Protein AF-A0AA36ITM4-F1 (afdb_monomer_lite)

Structure (mmCIF, N/CA/C/O backbone):
data_AF-A0AA36ITM4-F1
#
_entry.id   AF-A0AA36ITM4-F1
#
loop_
_atom_site.group_PDB
_atom_site.id
_atom_site.type_symbol
_atom_site.label_atom_id
_atom_site.label_alt_id
_atom_site.label_comp_id
_atom_site.label_asym_id
_atom_site.label_entity_id
_atom_site.label_seq_id
_atom_site.pdbx_PDB_ins_code
_atom_site.Cartn_x
_atom_site.Cartn_y
_atom_site.Cartn_z
_atom_site.occupancy
_atom_site.B_iso_or_equiv
_atom_site.auth_seq_id
_atom_site.auth_comp_id
_atom_site.auth_asym_id
_atom_site.auth_atom_id
_atom_site.pdbx_PDB_model_num
ATOM 1 N N . VAL A 1 1 ? -7.471 -35.041 -0.483 1.00 34.22 1 VAL A N 1
ATOM 2 C CA . VAL A 1 1 ? -7.224 -34.200 -1.674 1.00 34.22 1 VAL A CA 1
ATOM 3 C C . VAL A 1 1 ? -7.559 -32.776 -1.277 1.00 34.22 1 VAL A C 1
ATOM 5 O O . VAL A 1 1 ? -8.729 -32.450 -1.132 1.00 34.22 1 VAL A O 1
ATOM 8 N N . ALA A 1 2 ? -6.534 -32.013 -0.899 1.00 31.70 2 ALA A N 1
ATOM 9 C CA . ALA A 1 2 ? -6.666 -30.651 -0.402 1.00 31.70 2 ALA A CA 1
ATOM 10 C C . ALA A 1 2 ? -6.874 -29.720 -1.599 1.00 31.70 2 ALA A C 1
ATOM 12 O O . ALA A 1 2 ? -5.992 -29.612 -2.445 1.00 31.70 2 ALA A O 1
ATOM 13 N N . HIS A 1 3 ? -8.053 -29.109 -1.695 1.00 31.56 3 HIS A N 1
ATOM 14 C CA . HIS A 1 3 ? -8.286 -28.039 -2.653 1.00 31.56 3 HIS A CA 1
ATOM 15 C C . HIS A 1 3 ? -7.822 -26.714 -2.051 1.00 31.56 3 HIS A C 1
ATOM 17 O O . HIS A 1 3 ? -8.275 -26.305 -0.979 1.00 31.56 3 HIS A O 1
ATOM 23 N N . GLU A 1 4 ? -6.903 -26.092 -2.780 1.00 34.50 4 GLU A N 1
ATOM 24 C CA . GLU A 1 4 ? -6.504 -24.691 -2.742 1.00 34.50 4 GLU A CA 1
ATOM 25 C C . GLU A 1 4 ? -7.683 -23.778 -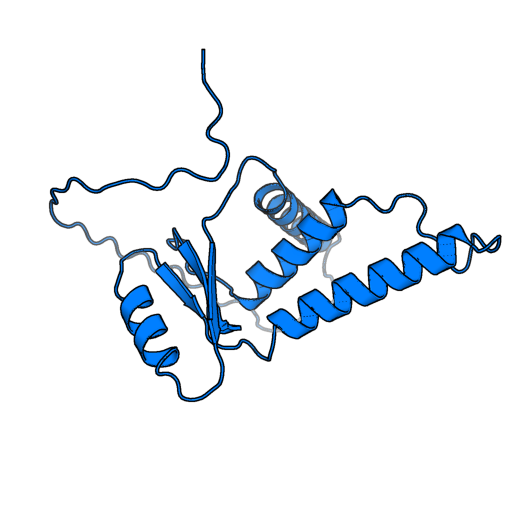2.369 1.00 34.50 4 GLU A C 1
ATOM 27 O O . GLU A 1 4 ? -8.776 -23.887 -2.933 1.00 34.50 4 GLU A O 1
ATOM 32 N N . ARG A 1 5 ? -7.470 -22.845 -1.435 1.00 35.75 5 ARG A N 1
ATOM 33 C CA . ARG A 1 5 ? -8.348 -21.679 -1.300 1.00 35.75 5 ARG A CA 1
ATOM 34 C C . ARG A 1 5 ? -7.697 -20.521 -2.056 1.00 35.75 5 ARG A C 1
ATOM 36 O O . ARG A 1 5 ? -6.870 -19.832 -1.464 1.00 35.75 5 ARG A O 1
ATOM 43 N N . PRO A 1 6 ? -8.031 -20.296 -3.340 1.00 39.75 6 PRO A N 1
ATOM 44 C CA . PRO A 1 6 ? -7.682 -19.049 -3.994 1.00 39.75 6 PRO A CA 1
ATOM 45 C C . PRO A 1 6 ? -8.387 -17.911 -3.253 1.00 39.75 6 PRO A C 1
ATOM 47 O O . PRO A 1 6 ? -9.528 -18.037 -2.799 1.00 39.75 6 PRO A O 1
ATOM 50 N N . CYS A 1 7 ? -7.660 -16.821 -3.076 1.00 39.16 7 CYS A N 1
ATOM 51 C CA . CYS A 1 7 ? -8.078 -15.635 -2.351 1.00 39.16 7 CYS A CA 1
ATOM 52 C C . CYS A 1 7 ? -9.377 -15.103 -2.981 1.00 39.16 7 CYS A C 1
ATOM 54 O O . CYS A 1 7 ? -9.363 -14.608 -4.102 1.00 39.16 7 CYS A O 1
ATOM 56 N N . GLY A 1 8 ? -10.506 -15.278 -2.282 1.00 36.59 8 GLY A N 1
ATOM 57 C CA . GLY A 1 8 ? -11.827 -14.824 -2.728 1.00 36.59 8 GLY A CA 1
ATOM 58 C C . GLY A 1 8 ? -12.945 -15.861 -2.586 1.00 36.59 8 GLY A C 1
ATOM 59 O O . GLY A 1 8 ? -13.317 -16.529 -3.546 1.00 36.59 8 GLY A O 1
ATOM 60 N N . LYS A 1 9 ? -13.566 -15.923 -1.403 1.00 30.17 9 LYS A N 1
ATOM 61 C CA . LYS A 1 9 ? -14.991 -16.260 -1.270 1.00 30.17 9 LYS A CA 1
ATOM 62 C C . LYS A 1 9 ? -15.637 -15.256 -0.320 1.00 30.17 9 LYS A C 1
ATOM 64 O O . LYS A 1 9 ? -15.196 -15.115 0.817 1.00 30.17 9 LYS A O 1
ATOM 69 N N . ILE A 1 10 ? -16.663 -14.566 -0.813 1.00 33.97 10 ILE A N 1
ATOM 70 C CA . ILE A 1 10 ? -17.630 -13.819 -0.004 1.00 33.97 10 ILE A CA 1
ATOM 71 C C . ILE A 1 10 ? -18.326 -14.861 0.879 1.00 33.97 10 ILE A C 1
ATOM 73 O O . ILE A 1 10 ? -18.877 -15.828 0.355 1.00 33.97 10 ILE A O 1
ATOM 77 N N . LEU A 1 11 ? -18.219 -14.721 2.200 1.00 32.25 11 LEU A N 1
ATOM 78 C CA . LEU A 1 11 ? -18.874 -15.609 3.158 1.00 32.25 11 LEU A CA 1
ATOM 79 C C . LEU A 1 11 ? -20.069 -14.882 3.768 1.00 32.25 11 LEU A C 1
ATOM 81 O O . LEU A 1 11 ? -19.904 -13.873 4.454 1.00 32.25 11 LEU A O 1
ATOM 85 N N . GLU A 1 12 ? -21.255 -15.418 3.492 1.00 29.50 12 GLU A N 1
ATOM 86 C CA . GLU A 1 12 ? -22.461 -15.187 4.278 1.00 29.50 12 GLU A CA 1
ATOM 87 C C . GLU A 1 12 ? -22.259 -15.718 5.703 1.00 29.50 12 GLU A C 1
ATOM 89 O O . GLU A 1 12 ? -21.542 -16.694 5.944 1.00 29.50 12 GLU A O 1
ATOM 94 N N . SER A 1 13 ? -22.845 -14.987 6.645 1.00 36.78 13 SER A N 1
ATOM 95 C CA . SER A 1 13 ? -22.726 -15.166 8.085 1.00 36.78 13 SER A CA 1
ATOM 96 C C . SER A 1 13 ? -23.435 -16.412 8.591 1.00 36.78 13 SER A C 1
ATOM 98 O O . SER A 1 13 ? -24.543 -16.679 8.146 1.00 36.78 13 SER A O 1
ATOM 100 N N . GLU A 1 14 ? -22.899 -17.011 9.650 1.00 32.69 14 GLU A N 1
ATOM 101 C CA . GLU A 1 14 ? -23.679 -17.541 10.774 1.00 32.69 14 GLU A CA 1
ATOM 102 C C . GLU A 1 14 ? -22.770 -17.591 12.017 1.00 32.69 14 GLU A C 1
ATOM 104 O O . GLU A 1 14 ? -21.554 -17.747 11.899 1.00 32.69 14 GLU A O 1
ATOM 109 N N . GLY A 1 15 ? -23.343 -17.267 13.179 1.00 35.56 15 GLY A N 1
ATOM 110 C CA . GLY A 1 15 ? -22.628 -16.717 14.333 1.00 35.56 15 GLY A CA 1
ATOM 111 C C . GLY A 1 15 ? -22.260 -17.677 15.472 1.00 35.56 15 GLY A C 1
ATOM 112 O O . GLY A 1 15 ? -22.035 -18.863 15.273 1.00 35.56 15 GLY A O 1
ATOM 113 N N . GLU A 1 16 ? -22.249 -17.067 16.666 1.00 30.34 16 GLU A N 1
ATOM 114 C CA . GLU A 1 16 ? -22.024 -17.572 18.037 1.00 30.34 16 GLU A CA 1
ATOM 115 C C . GLU A 1 16 ? -20.610 -17.418 18.651 1.00 30.34 16 GLU A C 1
ATOM 117 O O . GLU A 1 16 ? -19.589 -17.846 18.122 1.00 30.34 16 GLU A O 1
ATOM 122 N N . TRP A 1 17 ? -20.594 -16.753 19.818 1.00 37.22 17 TRP A N 1
ATOM 123 C CA . TRP A 1 17 ? -19.454 -16.410 20.685 1.00 37.22 17 TRP A CA 1
ATOM 124 C C . TRP A 1 17 ? -19.272 -17.453 21.802 1.00 37.22 17 TRP A C 1
ATOM 126 O O . TRP A 1 17 ? -20.268 -18.024 22.251 1.00 37.22 17 TRP A O 1
ATOM 136 N N . PRO A 1 18 ? -18.059 -17.609 22.378 1.00 39.88 18 PRO A N 1
ATOM 137 C CA . PRO A 1 18 ? -17.939 -17.255 23.802 1.00 39.88 18 PRO A CA 1
ATOM 138 C C . PRO A 1 18 ? -16.587 -16.654 24.269 1.00 39.88 18 PRO A C 1
ATOM 140 O O . PRO A 1 18 ? -15.589 -16.582 23.562 1.00 39.88 18 PRO A O 1
ATOM 143 N N . MET A 1 19 ? -16.651 -16.206 25.526 1.00 25.53 19 MET A N 1
ATOM 144 C CA . MET A 1 19 ? -15.772 -15.413 26.396 1.00 25.53 19 MET A CA 1
ATOM 145 C C . MET A 1 19 ? -14.278 -15.787 26.594 1.00 25.53 19 MET A C 1
ATOM 147 O O . MET A 1 19 ? -13.930 -16.933 26.846 1.00 25.53 19 MET A O 1
ATOM 151 N N . VAL A 1 20 ? -13.469 -14.713 26.691 1.00 30.62 20 VAL A N 1
ATOM 152 C CA . VAL A 1 20 ? -12.435 -14.355 27.704 1.00 30.62 20 VAL A CA 1
ATOM 153 C C . VAL A 1 20 ? -11.254 -15.307 27.986 1.00 30.62 20 VAL A C 1
ATOM 155 O O . VAL A 1 20 ? -11.402 -16.328 28.651 1.00 30.62 20 VAL A O 1
ATOM 158 N N . ARG A 1 21 ? -10.026 -14.811 27.737 1.00 24.86 21 ARG A N 1
ATOM 159 C CA . ARG A 1 21 ? -8.897 -14.898 28.692 1.00 24.86 21 ARG A CA 1
ATOM 160 C C . ARG A 1 21 ? -7.786 -13.892 28.366 1.00 24.86 21 ARG A C 1
ATOM 162 O O . ARG A 1 21 ? -7.216 -13.910 27.284 1.00 24.86 21 ARG A O 1
ATOM 169 N N . TRP A 1 22 ? -7.490 -13.028 29.332 1.00 27.81 22 TRP A N 1
ATOM 170 C CA . TRP A 1 22 ? -6.364 -12.098 29.313 1.00 27.81 22 TRP A CA 1
ATOM 171 C C . TRP A 1 22 ? -5.055 -12.847 29.565 1.00 27.81 22 TRP A C 1
ATOM 173 O O . TRP A 1 22 ? -4.957 -13.565 30.558 1.00 27.81 22 TRP A O 1
ATOM 183 N N . TYR A 1 23 ? -4.039 -12.607 28.735 1.00 29.23 23 TYR A N 1
ATOM 184 C CA . TYR A 1 23 ? -2.647 -12.813 29.125 1.00 29.23 23 TYR A CA 1
ATOM 185 C C . TYR A 1 23 ? -1.829 -11.565 28.808 1.00 29.23 23 TYR A C 1
ATOM 187 O O . TYR A 1 23 ? -1.593 -11.200 27.662 1.00 29.23 23 TYR A O 1
ATOM 195 N N . PHE A 1 24 ? -1.432 -10.915 29.894 1.00 26.70 24 PHE A N 1
ATOM 196 C CA . PHE A 1 24 ? -0.388 -9.912 29.975 1.00 26.70 24 PHE A CA 1
ATOM 197 C C . PHE A 1 24 ? 0.951 -10.588 29.645 1.00 26.70 24 PHE A C 1
ATOM 199 O O . PHE A 1 24 ? 1.306 -11.573 30.295 1.00 26.70 24 PHE A O 1
ATOM 206 N N . CYS A 1 25 ? 1.720 -10.062 28.693 1.00 25.69 25 CYS A N 1
ATOM 207 C CA . CYS A 1 25 ? 3.155 -10.330 28.640 1.00 25.69 25 CYS A CA 1
ATOM 208 C C . CYS A 1 25 ? 3.907 -9.076 28.189 1.00 25.69 25 CYS A C 1
ATOM 210 O O . CYS A 1 25 ? 4.044 -8.775 27.008 1.00 25.69 25 CYS A O 1
ATOM 212 N N . LEU A 1 26 ? 4.353 -8.332 29.201 1.00 31.86 26 LEU A N 1
ATOM 213 C CA . LEU A 1 26 ? 5.459 -7.390 29.138 1.00 31.86 26 LEU A CA 1
ATOM 214 C C . LEU A 1 26 ? 6.697 -8.095 28.577 1.00 31.86 26 LEU A C 1
ATOM 216 O O . LEU A 1 26 ? 7.231 -8.978 29.244 1.00 31.86 26 LEU A O 1
ATOM 220 N N . LEU A 1 27 ? 7.219 -7.630 27.446 1.00 35.03 27 LEU A N 1
ATOM 221 C CA . LEU A 1 27 ? 8.654 -7.699 27.186 1.00 35.03 27 LEU A CA 1
ATOM 222 C C . LEU A 1 27 ? 9.146 -6.340 26.690 1.00 35.03 27 LEU A C 1
ATOM 224 O O . LEU A 1 27 ? 8.971 -5.940 25.544 1.00 35.03 27 LEU A O 1
ATOM 228 N N . LEU A 1 28 ? 9.746 -5.635 27.647 1.00 36.41 28 LEU A N 1
ATOM 229 C CA . LEU A 1 28 ? 10.718 -4.572 27.455 1.00 36.41 28 LEU A CA 1
ATOM 230 C C . LEU A 1 28 ? 11.833 -5.046 26.512 1.00 36.41 28 LEU A C 1
ATOM 232 O O . LEU A 1 28 ? 12.477 -6.052 26.799 1.00 36.41 28 LEU A O 1
ATOM 236 N N . TRP A 1 29 ? 12.160 -4.253 25.493 1.00 31.94 29 TRP A N 1
ATOM 237 C CA . TRP A 1 29 ? 13.540 -4.169 25.018 1.00 31.94 29 TRP A CA 1
ATOM 238 C C . TRP A 1 29 ? 13.959 -2.703 24.989 1.00 31.94 29 TRP A C 1
ATOM 240 O O . TRP A 1 29 ? 13.619 -1.933 24.097 1.00 31.94 29 TRP A O 1
ATOM 250 N N . ARG A 1 30 ? 14.696 -2.325 26.032 1.00 37.72 30 ARG A N 1
ATOM 251 C CA . ARG A 1 30 ? 15.497 -1.110 26.118 1.00 37.72 30 ARG A CA 1
ATOM 252 C C . ARG A 1 30 ? 16.946 -1.552 25.953 1.00 37.72 30 ARG A C 1
ATOM 254 O O . ARG A 1 30 ? 17.483 -2.155 26.872 1.00 37.72 30 ARG A O 1
ATOM 261 N N . ALA A 1 31 ? 17.549 -1.295 24.797 1.00 34.12 31 ALA A N 1
ATOM 262 C CA . ALA A 1 31 ? 19.001 -1.322 24.629 1.00 34.12 31 ALA A CA 1
ATOM 263 C C . ALA A 1 31 ? 19.373 -0.531 23.373 1.00 34.12 31 ALA A C 1
ATOM 265 O O . ALA A 1 31 ? 19.341 -1.051 22.265 1.00 34.12 31 ALA A O 1
ATOM 266 N N . ALA A 1 32 ? 19.692 0.740 23.572 1.00 36.25 32 ALA A N 1
ATOM 267 C CA . ALA A 1 32 ? 20.579 1.489 22.695 1.00 36.25 32 ALA A CA 1
ATOM 268 C C . ALA A 1 32 ? 21.205 2.588 23.561 1.00 36.25 32 ALA A C 1
ATOM 270 O O . ALA A 1 32 ? 20.759 3.731 23.570 1.00 36.25 32 ALA A O 1
ATOM 271 N N . SER A 1 33 ? 22.158 2.178 24.397 1.00 41.62 33 SER A N 1
ATOM 272 C CA . SER A 1 33 ? 23.192 3.062 24.926 1.00 41.62 33 SER A CA 1
ATOM 273 C C . SER A 1 33 ? 24.475 2.728 24.174 1.00 41.62 33 SER A C 1
ATOM 275 O O . SER A 1 33 ? 24.888 1.572 24.203 1.00 41.62 33 SER A O 1
ATOM 277 N N . GLU A 1 34 ? 24.959 3.740 23.460 1.00 45.03 34 GLU A N 1
ATOM 278 C CA . GLU A 1 34 ? 26.338 4.124 23.123 1.00 45.03 34 GLU A CA 1
ATOM 279 C C . GLU A 1 34 ? 27.457 3.060 23.054 1.00 45.03 34 GLU A C 1
ATOM 281 O O . GLU A 1 34 ? 27.658 2.265 23.966 1.00 45.03 34 GLU A O 1
ATOM 286 N N . ASP A 1 35 ? 28.229 3.206 21.967 1.00 49.53 35 ASP A N 1
ATOM 287 C CA . ASP A 1 35 ? 29.596 2.739 21.697 1.00 49.53 35 ASP A CA 1
ATOM 288 C C . ASP A 1 35 ? 29.824 1.256 21.343 1.00 49.53 35 ASP A C 1
ATOM 290 O O . ASP A 1 35 ? 30.062 0.435 22.221 1.00 49.53 35 ASP A O 1
ATOM 294 N N . ASP A 1 36 ? 29.868 0.937 20.035 1.00 42.56 36 ASP A N 1
ATOM 295 C CA . ASP A 1 36 ? 30.974 0.140 19.458 1.00 42.56 36 ASP A CA 1
ATOM 296 C C . ASP A 1 36 ? 30.973 0.162 17.908 1.00 42.56 36 ASP A C 1
ATOM 298 O O . ASP A 1 36 ? 30.033 -0.302 17.257 1.00 42.56 36 ASP A O 1
ATOM 302 N N . GLU A 1 37 ? 32.054 0.654 17.293 1.00 53.75 37 GLU A N 1
ATOM 303 C CA . GLU A 1 37 ? 32.330 0.625 15.840 1.00 53.75 37 GLU A CA 1
ATOM 304 C C . GLU A 1 37 ? 32.747 -0.780 15.349 1.00 53.75 37 GLU A C 1
ATOM 306 O O . GLU A 1 37 ? 33.634 -0.954 14.514 1.00 53.75 37 GLU A O 1
ATOM 311 N N . SER A 1 38 ? 32.092 -1.824 15.850 1.00 53.72 38 SER A N 1
ATOM 312 C CA . SER A 1 38 ? 32.225 -3.182 15.327 1.00 53.72 38 SER A CA 1
ATOM 313 C C . SER A 1 38 ? 30.847 -3.817 15.180 1.00 53.72 38 SER A C 1
ATOM 315 O O . SER A 1 38 ? 30.484 -4.796 15.831 1.00 53.72 38 SER A O 1
ATOM 317 N N . LEU A 1 39 ? 30.040 -3.256 14.276 1.00 57.22 39 LEU A N 1
ATOM 318 C CA . LEU A 1 39 ? 28.876 -3.960 13.743 1.00 57.22 39 LEU A CA 1
ATOM 319 C C . LEU A 1 39 ? 29.381 -5.195 12.990 1.00 57.22 39 LEU A C 1
ATOM 321 O O . LEU A 1 39 ? 29.676 -5.155 11.801 1.00 57.22 39 LEU A O 1
ATOM 325 N N . SER A 1 40 ? 29.561 -6.271 13.755 1.00 73.94 40 SER A N 1
ATOM 326 C CA . SER A 1 40 ? 30.078 -7.560 13.320 1.00 73.94 40 SER A CA 1
ATOM 327 C C . SER A 1 40 ? 29.353 -8.046 12.066 1.00 73.94 40 SER A C 1
ATOM 329 O O . SER A 1 40 ? 28.135 -7.903 11.954 1.00 73.94 40 SER A O 1
ATOM 331 N N . ASP A 1 41 ? 30.076 -8.697 11.154 1.00 79.56 41 ASP A N 1
ATOM 332 C CA . ASP A 1 41 ? 29.501 -9.348 9.966 1.00 79.56 41 ASP A CA 1
ATOM 333 C C . ASP A 1 41 ? 28.308 -10.253 10.322 1.00 79.56 41 ASP A C 1
ATOM 335 O O . ASP A 1 41 ? 27.374 -10.425 9.542 1.00 79.56 41 ASP A O 1
ATOM 339 N N . VAL A 1 42 ? 28.296 -10.787 11.546 1.00 79.81 42 VAL A N 1
ATOM 340 C CA . VAL A 1 42 ? 27.191 -11.565 12.112 1.00 79.81 42 VAL A CA 1
ATOM 341 C C . VAL A 1 42 ? 25.915 -10.733 12.269 1.00 79.81 42 VAL A C 1
ATOM 343 O O . VAL A 1 42 ? 24.843 -11.226 11.930 1.00 79.81 42 VAL A O 1
ATOM 346 N N . ALA A 1 43 ? 25.999 -9.485 12.733 1.00 81.44 43 ALA A N 1
ATOM 347 C CA . ALA A 1 43 ? 24.847 -8.590 12.845 1.00 81.44 43 ALA A CA 1
ATOM 348 C C . ALA A 1 43 ? 24.261 -8.252 11.462 1.00 81.44 43 ALA A C 1
ATOM 350 O O . ALA A 1 43 ? 23.045 -8.311 11.275 1.00 81.44 43 ALA A O 1
ATOM 351 N N . LEU A 1 44 ? 25.121 -7.995 10.469 1.00 82.44 44 L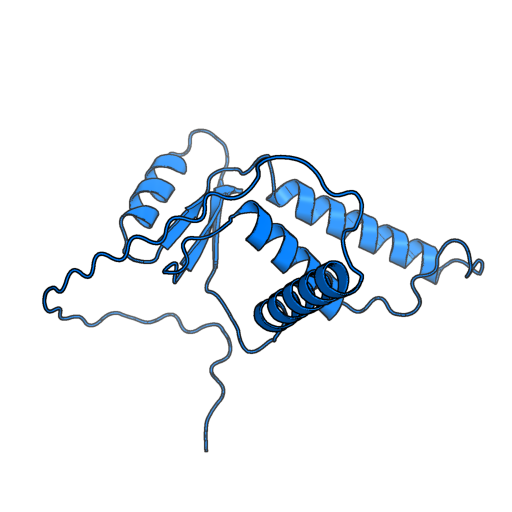EU A N 1
ATOM 352 C CA . LEU A 1 44 ? 24.704 -7.777 9.078 1.00 82.44 44 LEU A CA 1
ATOM 353 C C . LEU A 1 44 ? 24.044 -9.026 8.474 1.00 82.44 44 LEU A C 1
ATOM 355 O O . LEU A 1 44 ? 23.015 -8.926 7.803 1.00 82.44 44 LEU A O 1
ATOM 359 N N . LEU A 1 45 ? 24.588 -10.214 8.745 1.00 82.06 45 LEU A N 1
ATOM 360 C CA . LEU A 1 45 ? 24.002 -11.486 8.312 1.00 82.06 45 LEU A CA 1
ATOM 361 C C . LEU A 1 45 ? 22.662 -11.776 8.999 1.00 82.06 45 LEU A C 1
ATOM 363 O O . LEU A 1 45 ? 21.732 -12.269 8.367 1.00 82.06 45 LEU A O 1
ATOM 367 N N . GLN A 1 46 ? 22.526 -11.462 10.285 1.00 82.06 46 GLN A N 1
ATOM 368 C CA . GLN A 1 46 ? 21.256 -11.603 10.997 1.00 82.06 46 GLN A CA 1
ATOM 369 C C . GLN A 1 46 ? 20.194 -10.652 10.438 1.00 82.06 46 GLN A C 1
ATOM 371 O O . GLN A 1 46 ? 19.044 -11.057 10.257 1.00 82.06 46 GLN A O 1
ATOM 376 N N . GLN A 1 47 ? 20.583 -9.420 10.104 1.00 82.75 47 GLN A N 1
ATOM 377 C CA . GLN A 1 47 ? 19.703 -8.447 9.468 1.00 82.75 47 GLN A CA 1
ATOM 378 C C . GLN A 1 47 ? 19.263 -8.911 8.074 1.00 82.75 47 GLN A C 1
ATOM 380 O O . GLN A 1 47 ? 18.071 -8.866 7.766 1.00 82.75 47 GLN A O 1
ATOM 385 N N . SER A 1 48 ? 20.188 -9.405 7.248 1.00 79.69 48 SER A N 1
ATOM 386 C CA . SER A 1 48 ? 19.862 -9.887 5.902 1.00 79.69 48 SER A CA 1
ATOM 387 C C . SER A 1 48 ? 18.953 -11.119 5.934 1.00 79.69 48 SER A C 1
ATOM 389 O O . SER A 1 48 ? 17.960 -11.158 5.209 1.00 79.69 48 SER A O 1
ATOM 391 N N . LEU A 1 49 ? 19.205 -12.075 6.836 1.00 82.19 49 LEU A N 1
ATOM 392 C CA . LEU A 1 49 ? 18.329 -13.231 7.056 1.00 82.19 49 LEU A CA 1
ATOM 393 C C . LEU A 1 49 ? 16.942 -12.819 7.566 1.00 82.19 49 LEU A C 1
ATOM 395 O O . LEU A 1 49 ? 15.940 -13.417 7.171 1.00 82.19 49 LEU A O 1
ATOM 399 N N . GLY A 1 50 ? 16.871 -11.804 8.432 1.00 79.25 50 GLY A N 1
ATOM 400 C CA . GLY A 1 50 ? 15.612 -11.231 8.905 1.00 79.25 50 GLY A CA 1
ATOM 401 C C . GLY A 1 50 ? 14.789 -10.640 7.760 1.00 79.25 50 GLY A C 1
ATOM 402 O O . GLY A 1 50 ? 13.622 -10.990 7.596 1.00 79.25 50 GLY A O 1
ATOM 403 N N . LEU A 1 51 ? 15.417 -9.815 6.918 1.00 78.19 51 LEU A N 1
ATOM 404 C CA . LEU A 1 51 ? 14.785 -9.235 5.731 1.00 78.19 51 LEU A CA 1
ATOM 405 C C . LEU A 1 51 ? 14.331 -10.310 4.741 1.00 78.19 51 LEU A C 1
ATOM 407 O O . LEU A 1 51 ? 13.222 -10.232 4.218 1.00 78.19 51 LEU A O 1
ATOM 411 N N . GLN A 1 52 ? 15.156 -11.333 4.514 1.00 80.62 52 GLN A N 1
ATOM 412 C CA . GLN A 1 52 ? 14.838 -12.415 3.589 1.00 80.62 52 GLN A CA 1
ATOM 413 C C . GLN A 1 52 ? 13.625 -13.225 4.059 1.00 80.62 52 GLN A C 1
ATOM 415 O O . GLN A 1 52 ? 12.724 -13.483 3.270 1.00 80.62 52 GLN A O 1
ATOM 420 N N . ARG A 1 53 ? 13.529 -13.541 5.356 1.00 79.81 53 ARG A N 1
ATOM 421 C CA . ARG A 1 53 ? 12.356 -14.230 5.922 1.00 79.81 53 ARG A CA 1
ATOM 422 C C . ARG A 1 53 ? 11.078 -13.406 5.816 1.00 79.81 53 ARG A C 1
ATOM 424 O O . ARG A 1 53 ? 10.027 -13.959 5.501 1.00 79.81 53 ARG A O 1
ATOM 431 N N . THR A 1 54 ? 11.161 -12.103 6.079 1.00 76.38 54 THR A N 1
ATOM 432 C CA . THR A 1 54 ? 10.022 -11.187 5.930 1.00 76.38 54 THR A CA 1
ATOM 433 C C . THR A 1 54 ? 9.591 -11.079 4.471 1.00 76.38 54 THR A C 1
ATOM 435 O O . THR A 1 54 ? 8.400 -11.120 4.173 1.00 76.38 54 THR A O 1
ATOM 438 N N . ARG A 1 55 ? 10.551 -11.006 3.543 1.00 80.25 55 ARG A N 1
ATOM 439 C CA . ARG A 1 55 ? 10.275 -11.045 2.106 1.00 80.25 55 ARG A CA 1
ATOM 440 C C . ARG A 1 55 ? 9.579 -12.348 1.727 1.00 80.25 55 ARG A C 1
ATOM 442 O O . ARG A 1 55 ? 8.535 -12.305 1.090 1.00 80.25 55 ARG A O 1
ATOM 449 N N . ASP A 1 56 ? 10.106 -13.493 2.143 1.00 81.88 56 ASP A N 1
ATOM 450 C CA . ASP A 1 56 ? 9.536 -14.793 1.792 1.00 81.88 56 ASP A CA 1
ATOM 451 C C . ASP A 1 56 ? 8.110 -14.948 2.337 1.00 81.88 56 ASP A C 1
ATOM 453 O O . ASP A 1 56 ? 7.225 -15.402 1.616 1.00 81.88 56 ASP A O 1
ATOM 457 N N . SER A 1 57 ? 7.843 -14.515 3.573 1.00 79.19 57 SER A N 1
ATOM 458 C CA . SER A 1 57 ? 6.503 -14.606 4.162 1.00 79.19 57 SER A CA 1
ATOM 459 C C . SER A 1 57 ? 5.488 -13.683 3.483 1.00 79.19 57 SER A C 1
ATOM 461 O O . SER A 1 57 ? 4.333 -14.073 3.312 1.00 79.19 57 SER A O 1
ATOM 463 N N . LEU A 1 58 ? 5.903 -12.486 3.059 1.00 78.06 58 LEU A N 1
ATOM 464 C CA . LEU A 1 58 ? 5.044 -11.524 2.365 1.00 78.06 58 LEU A CA 1
ATOM 465 C C . LEU A 1 58 ? 4.881 -11.841 0.877 1.00 78.06 58 LEU A C 1
ATOM 467 O O . LEU A 1 58 ? 3.855 -11.511 0.292 1.00 78.06 58 LEU A O 1
ATOM 471 N N . CYS A 1 59 ? 5.862 -12.473 0.246 1.00 81.50 59 CYS A N 1
ATOM 472 C CA . CYS A 1 59 ? 5.878 -12.670 -1.202 1.00 81.50 59 CYS A CA 1
ATOM 473 C C . CYS A 1 59 ? 5.508 -14.093 -1.631 1.00 81.50 59 CYS A C 1
ATOM 475 O O . CYS A 1 59 ? 5.355 -14.361 -2.823 1.00 81.50 59 CYS A O 1
ATOM 477 N N . GLN A 1 60 ? 5.297 -15.002 -0.677 1.00 79.38 60 GLN A N 1
ATOM 478 C CA . GLN A 1 60 ? 4.668 -16.288 -0.945 1.00 79.38 60 GLN A CA 1
ATOM 479 C C . GLN A 1 60 ? 3.218 -16.099 -1.405 1.00 79.38 60 GLN A C 1
ATOM 481 O O . GLN A 1 60 ? 2.389 -15.488 -0.736 1.00 79.38 60 GLN A O 1
ATOM 486 N N . ARG A 1 61 ? 2.897 -16.686 -2.560 1.00 60.56 61 ARG A N 1
ATOM 487 C CA . ARG A 1 61 ? 1.579 -16.590 -3.210 1.00 60.56 61 ARG A CA 1
ATOM 488 C C . ARG A 1 61 ? 0.438 -17.190 -2.372 1.00 60.56 61 ARG A C 1
ATOM 490 O O . ARG A 1 61 ? -0.720 -16.861 -2.601 1.00 60.56 61 ARG A O 1
ATOM 497 N N . GLU A 1 62 ? 0.764 -18.051 -1.408 1.00 62.41 62 GLU A N 1
ATOM 498 C CA . GLU A 1 62 ? -0.196 -18.708 -0.513 1.00 62.41 62 GLU A CA 1
ATOM 499 C C . GLU A 1 62 ? -0.564 -17.862 0.721 1.00 62.41 62 GLU A C 1
ATOM 501 O O . GLU A 1 62 ? -1.603 -18.100 1.339 1.00 62.41 62 GLU A O 1
ATOM 506 N N . SER A 1 63 ? 0.228 -16.839 1.072 1.00 65.50 63 SER A N 1
ATOM 507 C CA . SER A 1 63 ? -0.047 -15.958 2.213 1.00 65.50 63 SER A CA 1
ATOM 508 C C . SER A 1 63 ? -0.904 -14.760 1.784 1.00 65.50 63 SER A C 1
ATOM 510 O O . SER A 1 63 ? -0.448 -13.623 1.698 1.00 65.50 63 SER A O 1
ATOM 512 N N . CYS A 1 64 ? -2.182 -14.970 1.484 1.00 69.94 64 CYS A N 1
ATOM 513 C CA . CYS A 1 64 ? -3.085 -13.846 1.216 1.00 69.94 64 CYS A CA 1
ATOM 514 C C . CYS A 1 64 ? -3.607 -13.230 2.517 1.00 69.94 64 CYS A C 1
ATOM 516 O O . CYS A 1 64 ? -4.440 -13.830 3.196 1.00 69.94 64 CYS A O 1
ATOM 518 N N . THR A 1 65 ? -3.180 -12.003 2.824 1.00 79.50 65 THR A N 1
ATOM 519 C CA . THR A 1 65 ? -3.849 -11.161 3.825 1.00 79.50 65 THR A CA 1
ATOM 520 C C . THR A 1 65 ? -5.000 -10.423 3.136 1.00 79.50 65 THR A C 1
ATOM 522 O O . THR A 1 65 ? -4.742 -9.690 2.180 1.00 79.50 65 THR A O 1
ATOM 525 N N . PRO A 1 66 ? -6.261 -10.601 3.565 1.00 87.75 66 PRO A N 1
ATOM 526 C CA . PRO A 1 66 ? -7.379 -9.819 3.050 1.00 87.75 66 PRO A CA 1
ATOM 527 C C . PRO A 1 66 ? -7.111 -8.315 3.179 1.00 87.75 66 PRO A C 1
ATOM 529 O O . PRO A 1 66 ? -6.688 -7.853 4.241 1.00 87.75 66 PRO A O 1
ATOM 532 N N . ALA A 1 67 ? -7.382 -7.566 2.109 1.00 88.81 67 ALA A N 1
ATOM 533 C CA . ALA A 1 67 ? -7.172 -6.124 2.061 1.00 88.81 67 ALA A CA 1
ATOM 534 C C . ALA A 1 67 ? -8.474 -5.367 1.757 1.00 88.81 67 ALA A C 1
ATOM 536 O O . ALA A 1 67 ? -9.287 -5.829 0.954 1.00 88.81 67 ALA A O 1
ATOM 537 N N . VAL A 1 68 ? -8.662 -4.199 2.376 1.00 92.38 68 VAL A N 1
ATOM 538 C CA . VAL A 1 68 ? -9.775 -3.275 2.105 1.00 92.38 68 VAL A CA 1
ATOM 539 C C . VAL A 1 68 ? -9.219 -1.901 1.743 1.00 92.38 68 VAL A C 1
ATOM 541 O O . VAL A 1 68 ? -8.494 -1.292 2.524 1.00 92.38 68 VAL A O 1
ATOM 544 N N . PHE A 1 69 ? -9.601 -1.389 0.575 1.00 91.62 69 PHE A N 1
ATOM 545 C CA . PHE A 1 69 ? -9.237 -0.046 0.127 1.00 91.62 69 PHE A CA 1
ATOM 546 C C . PHE A 1 69 ? -10.480 0.837 0.099 1.00 91.62 69 PHE A C 1
ATOM 548 O O . PHE A 1 69 ? -11.479 0.492 -0.534 1.00 91.62 69 PHE A O 1
ATOM 555 N N . ILE A 1 70 ? -10.427 1.972 0.792 1.00 91.81 70 ILE A N 1
ATOM 556 C CA . ILE A 1 70 ? -11.519 2.949 0.800 1.00 91.81 70 ILE A CA 1
ATOM 557 C C . ILE A 1 70 ? -11.166 4.042 -0.202 1.00 91.81 70 ILE A C 1
ATOM 559 O O . ILE A 1 70 ? -10.416 4.948 0.138 1.00 91.81 70 ILE A O 1
ATOM 563 N N . VAL A 1 71 ? -11.710 3.955 -1.416 1.00 90.62 71 VAL A N 1
ATOM 564 C CA . VAL A 1 71 ? -11.487 4.954 -2.473 1.00 90.62 71 VAL A CA 1
ATOM 565 C C . VAL A 1 71 ? -12.581 6.007 -2.410 1.00 90.62 71 VAL A C 1
ATOM 567 O O . VAL A 1 71 ? -13.763 5.697 -2.572 1.00 90.62 71 VAL A O 1
ATOM 570 N N . THR A 1 72 ? -12.208 7.257 -2.155 1.00 88.69 72 THR A N 1
ATOM 571 C CA . THR A 1 72 ? -13.195 8.327 -1.990 1.00 88.69 72 THR A CA 1
ATOM 572 C C . THR A 1 72 ? -12.611 9.715 -2.203 1.00 88.69 72 THR A C 1
ATOM 574 O O . THR A 1 72 ? -11.495 10.013 -1.794 1.00 88.69 72 THR A O 1
ATOM 577 N N . SER A 1 73 ? -13.433 10.636 -2.706 1.00 83.69 73 SER A N 1
ATOM 578 C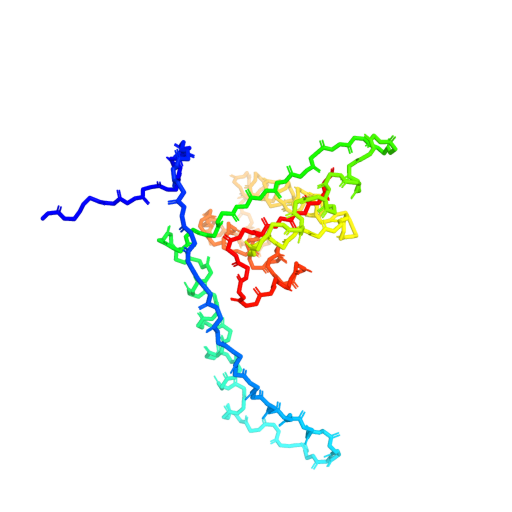 CA . SER A 1 73 ? -13.123 12.061 -2.607 1.00 83.69 73 SER A CA 1
ATOM 579 C C . SER A 1 73 ? -13.170 12.543 -1.148 1.00 83.69 73 SER A C 1
ATOM 581 O O . SER A 1 73 ? -13.693 11.867 -0.253 1.00 83.69 73 SER A O 1
ATOM 583 N N . GLY A 1 74 ? -12.590 13.715 -0.885 1.00 80.81 74 GLY A N 1
ATOM 584 C CA . GLY A 1 74 ? -12.597 14.316 0.446 1.00 80.81 74 GLY A CA 1
ATOM 585 C C . GLY A 1 74 ? -14.011 14.634 0.953 1.00 80.81 74 GLY A C 1
ATOM 586 O O . GLY A 1 74 ? -14.913 14.946 0.181 1.00 80.81 74 GLY A O 1
ATOM 587 N N . ARG A 1 75 ? -14.182 14.624 2.285 1.00 83.88 75 ARG A N 1
ATOM 588 C CA . ARG A 1 75 ? -15.404 15.067 3.003 1.00 83.88 75 ARG A CA 1
ATOM 589 C C . ARG A 1 75 ? -16.672 14.229 2.757 1.00 83.88 75 ARG A C 1
ATOM 591 O O . ARG A 1 75 ? -17.773 14.712 2.994 1.00 83.88 75 ARG A O 1
ATOM 598 N N . THR A 1 76 ? -16.530 12.965 2.379 1.00 89.38 76 THR A N 1
ATOM 599 C CA . THR A 1 76 ? -17.643 12.015 2.162 1.00 89.38 76 THR A CA 1
ATOM 600 C C . THR A 1 76 ? -18.022 11.191 3.398 1.00 89.38 76 THR A C 1
ATOM 602 O O . THR A 1 76 ? -18.910 10.347 3.331 1.00 89.38 76 THR A O 1
ATOM 605 N N . GLY A 1 77 ? -17.339 11.396 4.529 1.00 90.81 77 GLY A N 1
ATOM 606 C CA . GLY A 1 77 ? -17.503 10.556 5.722 1.00 90.81 77 GLY A CA 1
ATOM 607 C C . GLY A 1 77 ? -16.688 9.258 5.688 1.00 90.81 77 GLY A C 1
ATOM 608 O O . GLY A 1 77 ? -16.893 8.384 6.526 1.00 90.81 77 GLY A O 1
ATOM 609 N N . SER A 1 78 ? -15.725 9.128 4.774 1.00 91.88 78 SER A N 1
ATOM 610 C CA . SER A 1 78 ? -14.816 7.976 4.708 1.00 91.88 78 SER A CA 1
ATOM 611 C C . SER A 1 78 ? -14.026 7.733 5.995 1.00 91.88 78 SER A C 1
ATOM 613 O O . SER A 1 78 ? -13.818 6.587 6.377 1.00 91.88 78 SER A O 1
ATOM 615 N N . THR A 1 79 ? -13.652 8.792 6.716 1.00 92.94 79 THR A N 1
ATOM 616 C CA . THR A 1 79 ? -13.045 8.681 8.050 1.00 92.94 79 THR A CA 1
ATOM 617 C C . THR A 1 79 ? -13.993 8.003 9.039 1.00 92.94 79 THR A C 1
ATOM 619 O O . THR A 1 79 ? -13.568 7.152 9.814 1.00 92.94 79 THR A O 1
ATOM 622 N N . THR A 1 80 ? -15.288 8.328 8.997 1.00 94.75 80 THR A N 1
ATOM 623 C CA . THR A 1 80 ? -16.304 7.687 9.842 1.00 94.75 80 THR A CA 1
ATOM 624 C C . THR A 1 80 ? -16.454 6.209 9.492 1.00 94.75 80 THR A C 1
ATOM 626 O O . THR A 1 80 ? -16.462 5.377 10.395 1.00 94.75 80 THR A O 1
ATOM 629 N N . LEU A 1 81 ? -16.500 5.866 8.200 1.00 94.31 81 LEU A N 1
ATOM 630 C CA . LEU A 1 81 ? -16.518 4.472 7.747 1.00 94.31 81 LEU A CA 1
ATOM 631 C C . LEU A 1 81 ? -15.271 3.708 8.215 1.00 94.31 81 LEU A C 1
ATOM 633 O O . LEU A 1 81 ? -15.383 2.598 8.721 1.00 94.31 81 LEU A O 1
ATOM 637 N N . MET A 1 82 ? -14.091 4.315 8.090 1.00 94.81 82 MET A N 1
ATOM 638 C CA . MET A 1 82 ? -12.829 3.732 8.541 1.00 94.81 82 MET A CA 1
ATOM 639 C C . MET A 1 82 ? -12.844 3.458 10.049 1.00 94.81 82 MET A C 1
ATOM 641 O O . MET A 1 82 ? -12.464 2.372 10.479 1.00 94.81 82 MET A O 1
ATOM 645 N N . HIS A 1 83 ? -13.361 4.393 10.853 1.00 95.00 83 HIS A N 1
ATOM 646 C CA . HIS A 1 83 ? -13.560 4.160 12.283 1.00 95.00 83 HIS A CA 1
ATOM 647 C C . HIS A 1 83 ? -14.517 3.000 12.549 1.00 95.00 83 HIS A C 1
ATOM 649 O O 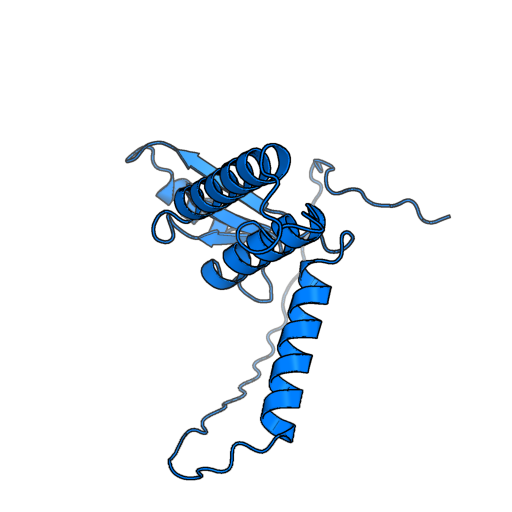. HIS A 1 83 ? -14.210 2.161 13.386 1.00 95.00 83 HIS A O 1
ATOM 655 N N . MET A 1 84 ? -15.641 2.916 11.831 1.00 96.25 84 MET A N 1
ATOM 656 C CA . MET A 1 84 ? -16.588 1.807 11.980 1.00 96.25 84 MET A CA 1
ATOM 657 C C . MET A 1 84 ? -15.957 0.456 11.630 1.00 96.25 84 MET A C 1
ATOM 659 O O . MET A 1 84 ? -16.178 -0.515 12.347 1.00 96.25 84 MET A O 1
ATOM 663 N N . LEU A 1 85 ? -15.145 0.393 10.571 1.00 95.50 85 LEU A N 1
ATOM 664 C CA . LEU A 1 85 ? -14.427 -0.824 10.192 1.00 95.50 85 LEU A CA 1
ATOM 665 C C . LEU A 1 85 ? -13.404 -1.229 11.257 1.00 95.50 85 LEU A C 1
ATOM 667 O O . LEU A 1 85 ? -13.362 -2.394 11.627 1.00 95.50 85 LEU A O 1
ATOM 671 N N . ASN A 1 86 ? -12.657 -0.276 11.816 1.00 95.50 86 ASN A N 1
ATOM 672 C CA . ASN A 1 86 ? -11.674 -0.544 12.872 1.00 95.50 86 ASN A CA 1
ATOM 673 C C . ASN A 1 86 ? -12.293 -0.946 14.222 1.00 95.50 86 ASN A C 1
ATOM 675 O O . ASN A 1 86 ? -11.577 -1.417 15.101 1.00 95.50 86 ASN A O 1
ATOM 679 N N . LEU A 1 87 ? -13.608 -0.783 14.413 1.00 96.75 87 LEU A N 1
ATOM 680 C CA . LEU A 1 87 ? -14.305 -1.355 15.572 1.00 96.75 87 LEU A CA 1
ATOM 681 C C . LEU A 1 87 ? -14.509 -2.872 15.439 1.00 96.75 87 LEU A C 1
ATOM 683 O O . LEU A 1 87 ? -14.784 -3.538 16.438 1.00 96.75 87 LEU A O 1
ATOM 687 N N . ILE A 1 88 ? -14.392 -3.427 14.229 1.00 96.00 88 ILE A N 1
ATOM 688 C CA . ILE A 1 88 ? -14.497 -4.866 13.995 1.00 96.00 88 ILE A CA 1
ATOM 689 C C . ILE A 1 88 ? -13.169 -5.520 14.414 1.00 96.00 88 ILE A C 1
ATOM 691 O O . ILE A 1 88 ? -12.117 -5.155 13.885 1.00 96.00 88 ILE A O 1
ATOM 695 N N . PRO A 1 89 ? -13.174 -6.513 15.323 1.00 95.56 89 PRO A N 1
ATOM 696 C CA . PRO A 1 89 ? -11.948 -7.176 15.752 1.00 95.56 89 PRO A CA 1
ATOM 697 C C . PRO A 1 89 ? -11.149 -7.755 14.578 1.00 95.56 89 PRO A C 1
ATOM 699 O O . PRO A 1 89 ? -11.683 -8.481 13.735 1.00 95.56 89 PRO A O 1
ATOM 702 N N . GLY A 1 90 ? -9.854 -7.441 14.544 1.00 92.56 90 GLY A N 1
ATOM 703 C CA . GLY A 1 90 ? -8.941 -7.875 13.490 1.00 92.56 90 GLY A CA 1
ATOM 704 C C . GLY A 1 90 ? -8.987 -7.033 12.211 1.00 92.56 90 GLY A C 1
ATOM 705 O O . GLY A 1 90 ? -8.326 -7.413 11.250 1.00 92.56 90 GLY A O 1
ATOM 706 N N . TYR A 1 91 ? -9.731 -5.927 12.159 1.00 95.31 91 TYR A N 1
ATOM 707 C CA . TYR A 1 91 ? -9.577 -4.927 11.099 1.00 95.31 91 TYR A CA 1
ATOM 708 C C . TYR A 1 91 ? -8.553 -3.879 11.523 1.00 95.31 91 TYR A C 1
ATOM 710 O O . TYR A 1 91 ? -8.658 -3.311 12.608 1.00 95.31 91 TYR A O 1
ATOM 718 N N . ASP A 1 92 ? -7.589 -3.612 10.648 1.00 95.12 92 ASP A N 1
ATOM 719 C CA . ASP A 1 92 ? -6.629 -2.527 10.807 1.00 95.12 92 ASP A CA 1
ATOM 720 C C . ASP A 1 92 ? -6.545 -1.703 9.516 1.00 95.12 92 ASP A C 1
ATOM 722 O O . ASP A 1 92 ? -5.768 -1.984 8.600 1.00 95.12 92 ASP A O 1
ATOM 726 N N . ILE A 1 93 ? -7.427 -0.709 9.423 1.00 94.25 93 ILE A N 1
ATOM 727 C CA . ILE A 1 93 ? -7.546 0.206 8.292 1.00 94.25 93 ILE A CA 1
ATOM 728 C C . ILE A 1 93 ? -6.910 1.546 8.663 1.00 94.25 93 ILE A C 1
ATOM 730 O O . ILE A 1 93 ? -7.336 2.218 9.608 1.00 94.25 93 ILE A O 1
ATOM 734 N N . LYS A 1 94 ? -5.895 1.952 7.903 1.00 92.31 94 LYS A N 1
ATOM 735 C CA . LYS A 1 94 ? -5.161 3.206 8.097 1.00 92.31 94 LYS A CA 1
ATOM 736 C C . LYS A 1 94 ? -5.712 4.339 7.218 1.00 92.31 94 LYS A C 1
ATOM 738 O O . LYS A 1 94 ? -6.539 4.125 6.334 1.00 92.31 94 LYS A O 1
ATOM 743 N N . GLY A 1 95 ? -5.270 5.565 7.500 1.00 89.06 95 GLY A N 1
ATOM 744 C CA . GLY A 1 95 ? -5.686 6.775 6.783 1.00 89.06 95 GLY A CA 1
ATOM 745 C C . GLY A 1 95 ? -5.083 6.895 5.378 1.00 89.06 95 GLY A C 1
ATOM 746 O O . GLY A 1 95 ? -4.753 5.899 4.749 1.00 89.06 95 GLY A O 1
ATOM 747 N N . GLU A 1 96 ? -4.943 8.131 4.889 1.00 79.75 96 GLU A N 1
ATOM 748 C CA . GLU A 1 96 ? -4.359 8.429 3.563 1.00 79.75 96 GLU A CA 1
ATOM 749 C C . GLU A 1 96 ? -2.868 8.076 3.444 1.00 79.75 96 GLU A C 1
ATOM 751 O O . GLU A 1 96 ? -2.368 7.995 2.327 1.00 79.75 96 GLU A O 1
ATOM 756 N N . ASN A 1 97 ? -2.163 7.885 4.571 1.00 81.19 97 ASN A N 1
ATOM 757 C CA . ASN A 1 97 ? -0.750 7.482 4.633 1.00 81.19 97 ASN A CA 1
ATOM 758 C C . ASN A 1 97 ? 0.119 8.204 3.594 1.00 81.19 97 ASN A C 1
ATOM 760 O O . ASN A 1 97 ? 0.696 7.583 2.711 1.00 81.19 97 ASN A O 1
ATOM 764 N N . LEU A 1 98 ? 0.125 9.540 3.655 1.00 80.00 98 LEU A N 1
ATOM 765 C CA . LEU A 1 98 ? 0.940 10.394 2.783 1.00 80.00 98 LEU A CA 1
ATOM 766 C C . LEU A 1 98 ? 0.703 10.212 1.266 1.00 80.00 98 LEU A C 1
ATOM 768 O O . LEU A 1 98 ? 1.576 10.555 0.484 1.00 80.00 98 LEU A O 1
ATOM 772 N N . ASN A 1 99 ? -0.495 9.783 0.846 1.00 83.19 99 ASN A N 1
ATOM 773 C CA . ASN A 1 99 ? -0.836 9.444 -0.547 1.00 83.19 99 ASN A CA 1
ATOM 774 C C . ASN A 1 99 ? -0.174 8.157 -1.061 1.00 83.19 99 ASN A C 1
ATOM 776 O O . ASN A 1 99 ? 0.090 8.040 -2.256 1.00 83.19 99 ASN A O 1
ATOM 780 N N . LEU A 1 100 ? -0.017 7.152 -0.196 1.00 86.44 100 LEU A N 1
ATOM 781 C CA . LEU A 1 100 ? 0.535 5.834 -0.531 1.00 86.44 100 LEU A CA 1
ATOM 782 C C . LEU A 1 100 ? -0.010 5.232 -1.845 1.00 86.44 100 LEU A C 1
ATOM 784 O O . LEU A 1 100 ? 0.732 4.604 -2.596 1.00 86.44 100 LEU A O 1
ATOM 788 N N . ALA A 1 101 ? -1.301 5.418 -2.154 1.00 86.62 101 ALA A N 1
ATOM 789 C CA . ALA A 1 101 ? -1.879 4.949 -3.418 1.00 86.62 101 ALA A CA 1
ATOM 790 C C . ALA A 1 101 ? -1.261 5.621 -4.656 1.00 86.62 101 ALA A C 1
ATOM 792 O O . ALA A 1 101 ? -1.038 4.942 -5.659 1.00 86.62 101 ALA A O 1
ATOM 793 N N . SER A 1 102 ? -0.992 6.929 -4.585 1.00 87.81 102 SER A N 1
ATOM 794 C CA . SER A 1 102 ? -0.309 7.664 -5.656 1.00 87.81 102 SER A CA 1
ATOM 795 C C . SER A 1 102 ? 1.115 7.157 -5.805 1.00 87.81 102 SER A C 1
ATOM 797 O O . SER A 1 102 ? 1.506 6.803 -6.908 1.00 87.81 102 SER A O 1
ATOM 799 N N . ASP A 1 103 ? 1.844 7.006 -4.698 1.00 87.31 103 ASP A N 1
ATOM 800 C CA . ASP A 1 103 ? 3.244 6.574 -4.726 1.00 87.31 103 ASP A CA 1
ATOM 801 C C . ASP A 1 103 ? 3.407 5.186 -5.364 1.00 87.31 103 ASP A C 1
ATOM 803 O O . ASP A 1 103 ? 4.298 4.959 -6.184 1.00 87.31 103 ASP A O 1
ATOM 807 N N . ILE A 1 104 ? 2.512 4.246 -5.038 1.00 86.38 104 ILE A N 1
ATOM 808 C CA . ILE A 1 104 ? 2.517 2.901 -5.634 1.00 86.38 104 ILE A CA 1
ATOM 809 C C . ILE A 1 104 ? 2.195 2.964 -7.128 1.00 86.38 104 ILE A C 1
ATOM 811 O O . ILE A 1 104 ? 2.807 2.248 -7.927 1.00 86.38 104 ILE A O 1
ATOM 815 N N . TYR A 1 105 ? 1.229 3.800 -7.511 1.00 89.19 105 TYR A N 1
ATOM 816 C CA . TYR A 1 105 ? 0.849 3.982 -8.905 1.00 89.19 105 TYR A CA 1
ATOM 817 C C . TYR A 1 105 ? 1.984 4.609 -9.722 1.00 89.19 105 TYR A C 1
ATOM 819 O O . TYR A 1 105 ? 2.314 4.093 -10.792 1.00 89.19 105 TYR A O 1
ATOM 827 N N . ASP A 1 106 ? 2.610 5.663 -9.208 1.00 89.50 106 ASP A N 1
ATOM 828 C CA . ASP A 1 106 ? 3.716 6.362 -9.857 1.00 89.50 106 ASP A CA 1
ATOM 829 C C . ASP A 1 106 ? 4.920 5.428 -10.001 1.00 89.50 106 ASP A C 1
ATOM 831 O O . ASP A 1 106 ? 5.450 5.277 -11.102 1.00 89.50 106 ASP A O 1
ATOM 835 N N . MET A 1 107 ? 5.255 4.667 -8.953 1.00 83.62 107 MET A N 1
ATOM 836 C CA . MET A 1 107 ? 6.290 3.634 -9.025 1.00 83.62 107 MET A CA 1
ATOM 837 C C . MET A 1 107 ? 5.973 2.579 -10.096 1.00 83.62 107 MET A C 1
ATOM 839 O O . MET A 1 107 ? 6.854 2.197 -10.867 1.00 83.62 107 MET A O 1
ATOM 843 N N . HIS A 1 108 ? 4.729 2.093 -10.178 1.00 85.56 108 HIS A N 1
ATOM 844 C CA . HIS A 1 108 ? 4.337 1.148 -11.227 1.00 85.56 108 HIS A CA 1
ATOM 845 C C . HIS A 1 108 ? 4.490 1.767 -12.627 1.00 85.56 108 HIS A C 1
ATOM 847 O O . HIS A 1 108 ? 5.005 1.117 -13.540 1.00 85.56 108 HIS A O 1
ATOM 853 N N . GLN A 1 109 ? 4.060 3.017 -12.809 1.00 88.12 109 GLN A N 1
ATOM 854 C CA . GLN A 1 109 ? 4.108 3.700 -14.100 1.00 88.12 109 GLN A CA 1
ATOM 855 C C . GLN A 1 109 ? 5.531 4.018 -14.558 1.00 88.12 109 GLN A C 1
ATOM 857 O O . GLN A 1 109 ? 5.850 3.806 -15.730 1.00 88.12 109 GLN A O 1
ATOM 862 N N . GLU A 1 110 ? 6.401 4.467 -13.654 1.00 84.31 110 GLU A N 1
ATOM 863 C CA . GLU A 1 110 ? 7.822 4.673 -13.942 1.00 84.31 110 GLU A CA 1
ATOM 864 C C . GLU A 1 110 ? 8.469 3.369 -14.410 1.00 84.31 110 GLU A C 1
ATOM 866 O O . GLU A 1 110 ? 9.100 3.329 -15.467 1.00 84.31 110 GLU A O 1
ATOM 871 N N . ARG A 1 111 ? 8.216 2.259 -13.704 1.00 80.81 111 ARG A N 1
ATOM 872 C CA . ARG A 1 111 ? 8.738 0.938 -14.091 1.00 80.81 111 ARG A CA 1
ATOM 873 C C . ARG A 1 111 ? 8.190 0.439 -15.421 1.00 80.81 111 ARG A C 1
ATOM 875 O O . ARG A 1 111 ? 8.918 -0.196 -16.186 1.00 80.81 111 ARG A O 1
ATOM 882 N N . GLU A 1 112 ? 6.932 0.727 -15.729 1.00 84.00 112 GLU A N 1
ATOM 883 C CA . GLU A 1 112 ? 6.347 0.406 -17.030 1.00 84.00 112 GLU A CA 1
ATOM 884 C C . GLU A 1 112 ? 6.969 1.237 -18.163 1.00 84.00 112 GLU A C 1
ATOM 886 O O . GLU A 1 112 ? 7.224 0.719 -19.254 1.00 84.00 112 GLU A O 1
ATOM 891 N N . SER A 1 113 ? 7.256 2.514 -17.912 1.00 84.50 113 SER A N 1
ATOM 892 C CA . SER A 1 113 ? 7.931 3.406 -18.859 1.00 84.50 113 SER A CA 1
ATOM 893 C C . SER A 1 113 ? 9.382 2.981 -19.119 1.00 84.50 113 SER A C 1
ATOM 895 O O . SER A 1 113 ? 9.802 2.852 -20.277 1.00 84.50 113 SER A O 1
ATOM 897 N N . ASP A 1 114 ? 10.131 2.675 -18.057 1.00 80.62 114 ASP A N 1
ATOM 898 C CA . ASP A 1 114 ? 11.502 2.162 -18.130 1.00 80.62 114 ASP A CA 1
ATOM 899 C C . ASP A 1 114 ? 11.559 0.867 -18.942 1.00 80.62 114 ASP A C 1
ATOM 901 O O . ASP A 1 114 ? 12.415 0.700 -19.813 1.00 80.62 114 ASP A O 1
ATOM 905 N N . TRP A 1 115 ? 10.600 -0.033 -18.712 1.00 79.12 115 TRP A N 1
ATOM 906 C CA . TRP A 1 115 ? 10.498 -1.298 -19.433 1.00 79.12 115 TRP A CA 1
ATOM 907 C C . TRP A 1 115 ? 10.248 -1.111 -20.934 1.00 79.12 115 TRP A C 1
ATOM 909 O O . TRP A 1 115 ? 10.871 -1.782 -21.763 1.00 79.12 115 TRP A O 1
ATOM 919 N N . LYS A 1 116 ? 9.367 -0.177 -21.312 1.00 83.50 116 LYS A N 1
ATOM 920 C CA . LYS A 1 116 ? 9.125 0.170 -22.723 1.00 83.50 116 LYS A CA 1
ATOM 921 C C . LYS A 1 116 ? 10.372 0.753 -23.385 1.00 83.50 116 LYS A C 1
ATOM 923 O O . LYS A 1 116 ? 10.667 0.409 -24.530 1.00 83.50 11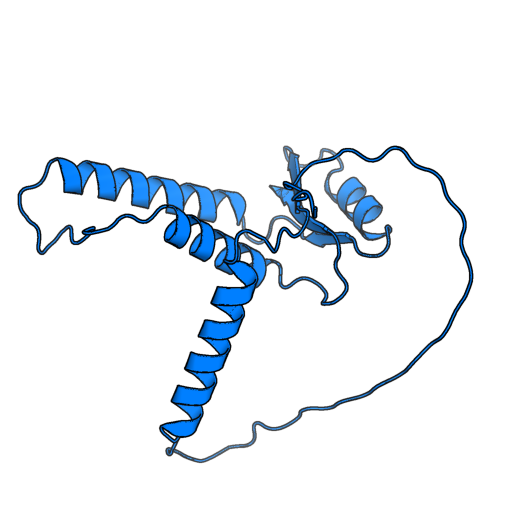6 LYS A O 1
ATOM 928 N N . THR A 1 117 ? 11.104 1.599 -22.665 1.00 80.88 117 THR A N 1
ATOM 929 C CA . THR A 1 117 ? 12.360 2.203 -23.132 1.00 80.88 117 THR A CA 1
ATOM 930 C C . THR A 1 117 ? 13.456 1.151 -23.289 1.00 80.88 117 THR A C 1
ATOM 932 O O . THR A 1 117 ? 14.165 1.145 -24.289 1.00 80.88 117 THR A O 1
ATOM 935 N N . TYR A 1 118 ? 13.556 0.201 -22.356 1.00 77.62 118 TYR A N 1
ATOM 936 C CA . TYR A 1 118 ? 14.472 -0.928 -22.481 1.00 77.62 118 TYR A CA 1
ATOM 937 C C . TYR A 1 118 ? 14.174 -1.772 -23.720 1.00 77.62 118 TYR A C 1
ATOM 939 O O . TYR A 1 118 ? 15.075 -2.018 -24.515 1.00 77.62 118 TYR A O 1
ATOM 947 N N . LYS A 1 119 ? 12.913 -2.185 -23.919 1.00 77.81 119 LYS A N 1
ATOM 948 C CA . LYS A 1 119 ? 12.522 -3.022 -25.067 1.00 77.81 119 LYS A CA 1
ATOM 949 C C . LYS A 1 119 ? 12.869 -2.400 -26.419 1.00 77.81 119 LYS A C 1
ATOM 951 O O . LYS A 1 119 ? 13.054 -3.133 -27.387 1.00 77.81 119 LYS A O 1
ATOM 956 N N . SER A 1 120 ? 12.895 -1.072 -26.501 1.00 81.56 120 SER A N 1
ATOM 957 C CA . SER A 1 120 ? 13.223 -0.338 -27.723 1.00 81.56 120 SER A CA 1
ATOM 958 C C . SER A 1 120 ? 14.703 0.051 -27.831 1.00 81.56 120 SER A C 1
ATOM 960 O O . SER A 1 120 ? 15.120 0.531 -28.885 1.00 81.56 120 SER A O 1
ATOM 962 N N . SER A 1 121 ? 15.508 -0.173 -26.787 1.00 75.50 121 SER A N 1
ATOM 963 C CA . SER A 1 121 ? 16.909 0.243 -26.707 1.00 75.50 121 SER A CA 1
ATOM 964 C C . SER A 1 121 ? 17.880 -0.911 -26.963 1.00 75.50 121 SER A C 1
ATOM 966 O O . SER A 1 121 ? 17.648 -2.057 -26.591 1.00 75.50 121 SER A O 1
ATOM 968 N N . THR A 1 122 ? 19.025 -0.596 -27.570 1.00 71.81 122 THR A N 1
ATOM 969 C CA . THR A 1 122 ? 20.167 -1.514 -27.725 1.00 71.81 122 THR A CA 1
ATOM 970 C C . THR A 1 122 ? 21.230 -1.319 -26.633 1.00 71.81 122 THR A C 1
ATOM 972 O O . THR A 1 122 ? 22.249 -2.012 -26.624 1.00 71.81 122 THR A O 1
ATOM 975 N N . LEU A 1 123 ? 21.013 -0.382 -25.699 1.00 67.88 123 LEU A N 1
ATOM 976 C CA . LEU A 1 123 ? 21.956 -0.012 -24.640 1.00 67.88 123 LEU A CA 1
ATOM 977 C C . LEU A 1 123 ? 21.680 -0.788 -23.344 1.00 67.88 123 LEU A C 1
ATOM 979 O O . LEU A 1 123 ? 21.116 -0.272 -22.379 1.00 67.88 123 LEU A O 1
ATOM 983 N N . TYR A 1 124 ? 22.143 -2.036 -23.301 1.00 63.47 124 TYR A N 1
ATOM 984 C CA . TYR A 1 124 ? 21.937 -2.961 -22.177 1.00 63.47 124 TYR A CA 1
ATOM 985 C C . TYR A 1 124 ? 22.524 -2.495 -20.830 1.00 63.47 124 TYR A C 1
ATOM 987 O O . TYR A 1 124 ? 22.066 -2.934 -19.779 1.00 63.47 124 TYR A O 1
ATOM 995 N N . ALA A 1 125 ? 23.536 -1.622 -20.832 1.00 67.12 125 ALA A N 1
ATOM 996 C CA . ALA A 1 125 ? 24.184 -1.146 -19.605 1.00 67.12 125 ALA A CA 1
ATOM 997 C C . ALA A 1 125 ? 23.376 -0.061 -18.871 1.00 67.12 125 ALA A C 1
ATOM 999 O O . ALA A 1 125 ? 23.373 -0.035 -17.646 1.00 67.12 125 ALA A O 1
ATOM 1000 N N . TRP A 1 126 ? 22.678 0.805 -19.612 1.00 62.25 126 TRP A N 1
ATOM 1001 C CA . TRP A 1 126 ? 21.875 1.900 -19.047 1.00 62.25 126 TRP A CA 1
ATOM 1002 C C . TRP A 1 126 ? 20.452 1.479 -18.692 1.00 62.25 126 TRP A C 1
ATOM 1004 O O . TRP A 1 126 ? 19.833 2.065 -17.812 1.00 62.25 126 TRP A O 1
ATOM 1014 N N . HIS A 1 127 ? 19.947 0.447 -19.362 1.00 62.94 127 HIS A N 1
ATOM 1015 C CA . HIS A 1 127 ? 18.573 -0.014 -19.213 1.00 62.94 127 HIS A CA 1
ATOM 1016 C C . HIS A 1 127 ? 18.500 -1.429 -18.642 1.00 62.94 127 HIS A C 1
ATOM 1018 O O . HIS A 1 127 ? 17.610 -2.167 -19.038 1.00 62.94 127 HIS A O 1
ATOM 1024 N N . HIS A 1 128 ? 19.435 -1.835 -17.773 1.00 53.47 128 HIS A N 1
ATOM 1025 C CA . HIS A 1 128 ? 19.570 -3.200 -17.240 1.00 53.47 128 HIS A CA 1
ATOM 1026 C C . HIS A 1 128 ? 18.283 -3.697 -16.534 1.00 53.47 128 HIS A C 1
ATOM 1028 O O . HIS A 1 128 ? 18.191 -3.750 -15.315 1.00 53.47 128 HIS A O 1
ATOM 1034 N N . SER A 1 129 ? 17.273 -4.078 -17.315 1.00 53.34 129 SER A N 1
ATOM 1035 C CA . SER A 1 129 ? 16.021 -4.714 -16.897 1.00 53.34 129 SER A CA 1
ATOM 1036 C C . SER A 1 129 ? 15.940 -6.122 -17.482 1.00 53.34 129 SER A C 1
ATOM 1038 O O . SER A 1 129 ? 14.874 -6.647 -17.807 1.00 53.34 129 SER A O 1
ATOM 1040 N N . ASN A 1 130 ? 17.106 -6.762 -17.613 1.00 51.53 130 ASN A N 1
ATOM 1041 C CA . ASN A 1 130 ? 17.168 -8.200 -17.791 1.00 51.53 130 ASN A CA 1
ATOM 1042 C C . ASN A 1 130 ? 16.435 -8.818 -16.592 1.00 51.53 130 ASN A C 1
ATOM 1044 O O . ASN A 1 130 ? 16.917 -8.732 -15.467 1.00 51.53 130 ASN A O 1
ATOM 1048 N N . ALA A 1 131 ? 15.265 -9.393 -16.876 1.00 60.16 131 ALA A N 1
ATOM 1049 C CA . ALA A 1 131 ? 14.288 -9.936 -15.938 1.00 60.16 131 ALA A CA 1
ATOM 1050 C C . ALA A 1 131 ? 13.443 -8.894 -15.181 1.00 60.16 131 ALA A C 1
ATOM 1052 O O . ALA A 1 131 ? 13.448 -8.855 -13.953 1.00 60.16 131 ALA A O 1
ATOM 1053 N N . ARG A 1 132 ? 12.592 -8.131 -15.892 1.00 71.62 132 ARG A N 1
ATOM 1054 C CA . ARG A 1 132 ? 11.323 -7.719 -15.268 1.00 71.62 132 ARG A CA 1
ATOM 1055 C C . ARG A 1 132 ? 10.600 -8.989 -14.818 1.00 71.62 132 ARG A C 1
ATOM 1057 O O . ARG A 1 132 ? 10.076 -9.737 -15.641 1.00 71.62 132 ARG A O 1
ATOM 1064 N N . ASN A 1 133 ? 10.611 -9.238 -13.518 1.00 79.06 133 ASN A N 1
ATOM 1065 C CA . ASN A 1 133 ? 9.831 -10.284 -12.897 1.00 79.06 133 ASN A CA 1
ATOM 1066 C C . ASN A 1 133 ? 8.649 -9.613 -12.200 1.00 79.06 133 ASN A C 1
ATOM 1068 O O . ASN A 1 133 ? 8.820 -9.004 -11.146 1.00 79.06 133 ASN A O 1
ATOM 1072 N N . ASP A 1 134 ? 7.458 -9.711 -12.793 1.00 79.38 134 ASP A N 1
ATOM 1073 C CA . ASP A 1 134 ? 6.247 -9.102 -12.228 1.00 79.38 134 ASP A CA 1
ATOM 1074 C C . ASP A 1 134 ? 6.004 -9.575 -10.787 1.00 79.38 134 ASP A C 1
ATOM 1076 O O . ASP A 1 134 ? 5.612 -8.782 -9.941 1.00 79.38 134 ASP A O 1
ATOM 1080 N N . SER A 1 135 ? 6.373 -10.820 -10.455 1.00 81.44 135 SER A N 1
ATOM 1081 C CA . SER A 1 135 ? 6.257 -11.314 -9.078 1.00 81.44 135 SER A CA 1
ATOM 1082 C C . SER A 1 135 ? 7.181 -10.595 -8.087 1.00 81.44 135 SER A C 1
ATOM 1084 O O . SER A 1 135 ? 6.812 -10.425 -6.928 1.00 81.44 135 SER A O 1
ATOM 1086 N N . GLU A 1 136 ? 8.363 -10.136 -8.516 1.00 81.19 136 GLU A N 1
ATOM 1087 C CA . GLU A 1 136 ? 9.267 -9.355 -7.662 1.00 81.19 136 GLU A CA 1
ATOM 1088 C C . GLU A 1 136 ? 8.800 -7.909 -7.510 1.00 81.19 136 GLU A C 1
ATOM 1090 O O . GLU A 1 136 ? 8.958 -7.330 -6.433 1.00 81.19 136 GLU A O 1
ATOM 1095 N N . ILE A 1 137 ? 8.186 -7.345 -8.552 1.00 81.12 137 ILE A N 1
ATOM 1096 C CA . ILE A 1 137 ? 7.558 -6.022 -8.500 1.00 81.12 137 ILE A CA 1
ATOM 1097 C C . ILE A 1 137 ? 6.369 -6.054 -7.536 1.00 81.12 137 ILE A C 1
ATOM 1099 O O . ILE A 1 137 ? 6.335 -5.257 -6.599 1.00 81.12 137 ILE A O 1
ATOM 1103 N N . ASP A 1 138 ? 5.464 -7.021 -7.691 1.00 81.69 138 ASP A N 1
ATOM 1104 C CA . ASP A 1 138 ? 4.308 -7.213 -6.811 1.00 81.69 138 ASP A CA 1
ATOM 1105 C C . ASP A 1 138 ? 4.745 -7.446 -5.357 1.00 81.69 138 ASP A C 1
ATOM 1107 O O . ASP A 1 138 ? 4.209 -6.847 -4.423 1.00 81.69 138 ASP A O 1
ATOM 1111 N N . CYS A 1 139 ? 5.769 -8.283 -5.159 1.00 86.25 139 CYS A N 1
ATOM 1112 C CA . CYS A 1 139 ? 6.400 -8.521 -3.862 1.00 86.25 139 CYS A CA 1
ATOM 1113 C C . CYS A 1 139 ? 6.915 -7.220 -3.231 1.00 86.25 139 CYS A C 1
ATOM 1115 O O . CYS A 1 139 ? 6.626 -6.932 -2.070 1.00 86.25 139 CYS A O 1
ATOM 1117 N N . SER A 1 140 ? 7.641 -6.408 -4.000 1.00 84.38 140 SER A N 1
ATOM 1118 C CA . SER A 1 140 ? 8.216 -5.146 -3.524 1.00 84.38 140 SER A CA 1
ATOM 1119 C C . SER A 1 140 ? 7.131 -4.123 -3.182 1.00 84.38 140 SER A C 1
ATOM 1121 O O . SER A 1 140 ? 7.190 -3.500 -2.124 1.00 84.38 140 SER A O 1
ATOM 1123 N N . MET A 1 141 ? 6.096 -4.011 -4.022 1.00 84.38 141 MET A N 1
ATOM 1124 C CA . MET A 1 141 ? 4.918 -3.177 -3.763 1.00 84.38 141 MET A CA 1
ATOM 1125 C C . MET A 1 141 ? 4.204 -3.601 -2.483 1.00 84.38 141 MET A C 1
ATOM 1127 O O . MET A 1 141 ? 3.884 -2.765 -1.640 1.00 84.38 141 MET A O 1
ATOM 1131 N N . ARG A 1 142 ? 4.000 -4.907 -2.290 1.00 86.38 142 ARG A N 1
ATOM 1132 C CA . ARG A 1 142 ? 3.388 -5.436 -1.071 1.00 86.38 142 ARG A CA 1
ATOM 1133 C C . ARG A 1 142 ? 4.229 -5.134 0.166 1.00 86.38 142 ARG A C 1
ATOM 1135 O O . ARG A 1 142 ? 3.662 -4.769 1.192 1.00 86.38 142 ARG A O 1
ATOM 1142 N N . MET A 1 143 ? 5.553 -5.272 0.087 1.00 86.69 143 MET A N 1
ATOM 1143 C CA . MET A 1 143 ? 6.440 -4.919 1.199 1.00 86.69 143 MET A CA 1
ATOM 1144 C C . MET A 1 143 ? 6.359 -3.430 1.535 1.00 86.69 143 MET A C 1
ATOM 1146 O O . MET A 1 143 ? 6.254 -3.099 2.710 1.00 86.69 143 MET A O 1
ATOM 1150 N N . MET A 1 144 ? 6.344 -2.551 0.529 1.00 86.00 144 MET A N 1
ATOM 1151 C CA . MET A 1 144 ? 6.181 -1.108 0.728 1.00 86.00 144 MET A CA 1
ATOM 1152 C C . MET A 1 144 ? 4.858 -0.788 1.431 1.00 86.00 144 MET A C 1
ATOM 1154 O O . MET A 1 144 ? 4.860 -0.102 2.448 1.00 86.00 144 MET A O 1
ATOM 1158 N N . VAL A 1 145 ? 3.745 -1.354 0.949 1.00 87.94 145 VAL A N 1
ATOM 1159 C CA . VAL A 1 145 ? 2.432 -1.194 1.592 1.00 87.94 145 VAL A CA 1
ATOM 1160 C C . VAL A 1 145 ? 2.482 -1.668 3.040 1.00 87.94 145 VAL A C 1
ATOM 1162 O O . VAL A 1 145 ? 2.081 -0.940 3.933 1.00 87.94 145 VAL A O 1
ATOM 1165 N N . MET A 1 146 ? 2.979 -2.876 3.303 1.00 87.88 146 MET A N 1
ATOM 1166 C CA . MET A 1 146 ? 2.988 -3.431 4.661 1.00 87.88 146 MET A CA 1
ATOM 1167 C C . MET A 1 146 ? 3.915 -2.665 5.608 1.00 87.88 146 MET A C 1
ATOM 1169 O O . MET A 1 146 ? 3.589 -2.537 6.786 1.00 87.88 146 MET A O 1
ATOM 1173 N N . ALA A 1 147 ? 5.035 -2.145 5.105 1.00 88.62 147 ALA A N 1
ATOM 1174 C CA . ALA A 1 147 ? 5.939 -1.299 5.873 1.00 88.62 147 ALA A CA 1
ATOM 1175 C C . ALA A 1 147 ? 5.271 0.027 6.261 1.00 88.62 147 ALA A C 1
ATOM 1177 O O . ALA A 1 147 ? 5.386 0.443 7.411 1.00 88.62 147 ALA A O 1
ATOM 1178 N N . GLU A 1 148 ? 4.532 0.642 5.335 1.00 88.94 148 GLU A N 1
ATOM 1179 C CA . GLU A 1 148 ? 3.818 1.897 5.588 1.00 88.94 148 GLU A CA 1
ATOM 1180 C C . GLU A 1 148 ? 2.604 1.692 6.505 1.00 88.94 148 GLU A C 1
ATOM 1182 O O . GLU A 1 148 ? 2.369 2.461 7.436 1.00 88.94 148 GLU A O 1
ATOM 1187 N N . LEU A 1 149 ? 1.830 0.625 6.277 1.00 89.50 149 LEU A N 1
ATOM 1188 C CA . LEU A 1 149 ? 0.660 0.316 7.098 1.00 89.50 149 LEU A CA 1
ATOM 1189 C C . LEU A 1 149 ? 1.039 -0.116 8.512 1.00 89.50 149 LEU A C 1
ATOM 1191 O O . LEU A 1 149 ? 0.269 0.157 9.432 1.00 89.50 149 LEU A O 1
ATOM 1195 N N . ASN A 1 150 ? 2.174 -0.808 8.663 1.00 90.00 150 ASN A N 1
ATOM 1196 C CA . ASN A 1 150 ? 2.645 -1.412 9.908 1.00 90.00 150 ASN A CA 1
ATOM 1197 C C . ASN A 1 150 ? 1.486 -2.026 10.726 1.00 90.00 150 ASN A C 1
ATOM 1199 O O . ASN A 1 150 ? 1.138 -1.511 11.798 1.00 90.00 150 ASN A O 1
ATOM 1203 N N . PRO A 1 151 ? 0.804 -3.049 10.172 1.00 90.00 151 PRO A N 1
ATOM 1204 C CA . PRO A 1 151 ? -0.446 -3.534 10.734 1.00 90.00 151 PRO A CA 1
ATOM 1205 C C . PRO A 1 151 ? -0.238 -4.195 12.099 1.00 90.00 151 PRO A C 1
ATOM 1207 O O . PRO A 1 151 ? 0.819 -4.771 12.370 1.00 90.00 151 PRO A O 1
ATOM 1210 N N . ASP A 1 152 ? -1.271 -4.164 12.944 1.00 90.31 152 ASP A N 1
ATOM 1211 C CA . ASP A 1 152 ? -1.284 -4.933 14.192 1.00 90.31 152 ASP A CA 1
ATOM 1212 C C . ASP A 1 152 ? -0.970 -6.420 13.902 1.00 90.31 152 ASP A C 1
ATOM 1214 O O . ASP A 1 152 ? -1.516 -6.981 12.946 1.00 90.31 152 ASP A O 1
ATOM 1218 N N . PRO A 1 153 ? -0.138 -7.106 14.709 1.00 87.06 153 PRO A N 1
ATOM 1219 C CA . PRO A 1 153 ? 0.152 -8.532 14.523 1.00 87.06 153 PRO A CA 1
ATOM 1220 C C . PRO A 1 153 ? -1.089 -9.440 14.512 1.00 87.06 153 PRO A C 1
ATOM 1222 O O . PRO A 1 153 ? -1.043 -10.544 13.973 1.00 87.06 153 PRO A O 1
ATOM 1225 N N . ASN A 1 154 ? -2.195 -8.989 15.109 1.00 88.81 154 ASN A N 1
ATOM 1226 C CA . ASN A 1 154 ? -3.484 -9.677 15.148 1.00 88.81 154 ASN A CA 1
ATOM 1227 C C . ASN A 1 154 ? -4.454 -9.191 14.056 1.00 88.81 154 ASN A C 1
ATOM 1229 O O . ASN A 1 154 ? -5.615 -9.615 14.032 1.00 88.81 154 ASN A O 1
ATOM 1233 N N . ALA A 1 155 ? -4.017 -8.298 13.162 1.00 91.56 155 ALA A N 1
ATOM 1234 C CA . ALA A 1 155 ? -4.817 -7.836 12.042 1.00 91.56 155 ALA A CA 1
ATOM 1235 C C . ALA A 1 155 ? -5.085 -8.999 11.080 1.00 91.56 155 ALA A C 1
ATOM 1237 O O . ALA A 1 155 ? -4.189 -9.623 10.512 1.00 91.56 155 ALA A O 1
ATOM 1238 N N . ARG A 1 156 ? -6.369 -9.280 10.885 1.00 91.62 156 ARG A N 1
ATOM 1239 C CA . ARG A 1 156 ? -6.882 -10.266 9.936 1.00 91.62 156 ARG A CA 1
ATOM 1240 C C . ARG A 1 156 ? -7.243 -9.626 8.599 1.00 91.62 156 ARG A C 1
ATOM 1242 O O . ARG A 1 156 ? -7.244 -10.309 7.581 1.00 91.62 156 ARG A O 1
ATOM 1249 N N . VAL A 1 157 ? -7.583 -8.340 8.612 1.00 93.00 157 VAL A N 1
ATOM 1250 C CA . VAL A 1 157 ? -7.866 -7.523 7.434 1.00 93.00 157 VAL A CA 1
ATOM 1251 C C . VAL A 1 157 ? -7.069 -6.239 7.563 1.00 93.00 157 VAL A C 1
ATOM 1253 O O . VAL A 1 157 ? -7.198 -5.536 8.562 1.00 93.00 157 VAL A O 1
ATOM 1256 N N . VAL A 1 158 ? -6.262 -5.937 6.554 1.00 93.25 158 VAL A N 1
ATOM 1257 C CA . VAL A 1 158 ? -5.475 -4.700 6.499 1.00 93.25 158 VAL A CA 1
ATOM 1258 C C . VAL A 1 158 ? -6.050 -3.769 5.447 1.00 93.25 158 VAL A C 1
ATOM 1260 O O . VAL A 1 158 ? -6.767 -4.200 4.546 1.00 93.25 158 VAL A O 1
ATOM 1263 N N . GLY A 1 159 ? -5.757 -2.483 5.521 1.00 92.19 159 GLY A N 1
ATOM 1264 C CA . GLY A 1 159 ? -6.256 -1.580 4.50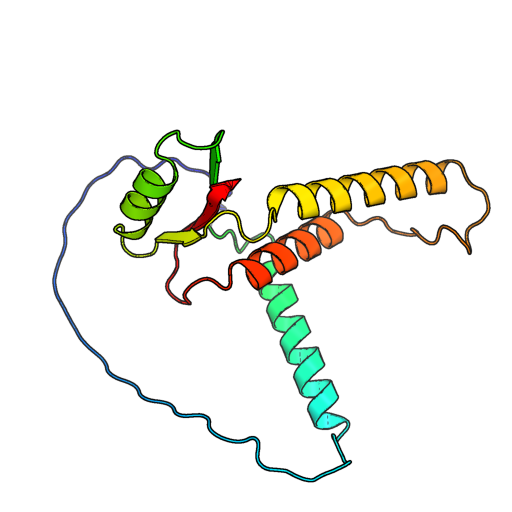2 1.00 92.19 159 GLY A CA 1
ATOM 1265 C C . GLY A 1 159 ? -5.856 -0.145 4.706 1.00 92.19 159 GLY A C 1
ATOM 1266 O O . GLY A 1 159 ? -5.278 0.216 5.729 1.00 92.19 159 GLY A O 1
ATOM 1267 N N . PHE A 1 160 ? -6.198 0.682 3.728 1.00 92.81 160 PHE A N 1
ATOM 1268 C CA . PHE A 1 160 ? -6.040 2.119 3.851 1.00 92.81 160 PHE A CA 1
ATOM 1269 C C . PHE A 1 160 ? -7.031 2.889 2.987 1.00 92.81 160 PHE A C 1
ATOM 1271 O O . PHE A 1 160 ? -7.721 2.328 2.126 1.00 92.81 160 PHE A O 1
ATOM 1278 N N . ARG A 1 161 ? -7.127 4.189 3.251 1.00 90.75 161 ARG A N 1
ATOM 1279 C CA . ARG A 1 161 ? -7.917 5.114 2.446 1.00 90.75 161 ARG A CA 1
ATOM 1280 C C . ARG A 1 161 ? -7.068 5.663 1.299 1.00 90.75 161 ARG A C 1
ATOM 1282 O O . ARG A 1 161 ? -5.983 6.171 1.550 1.00 90.75 161 ARG A O 1
ATOM 1289 N N . ALA A 1 162 ? -7.606 5.606 0.085 1.00 82.75 162 ALA A N 1
ATOM 1290 C CA . ALA A 1 162 ? -7.025 6.170 -1.130 1.00 82.75 162 ALA A CA 1
ATOM 1291 C C . ALA A 1 162 ? -7.878 7.326 -1.671 1.00 82.75 162 ALA A C 1
ATOM 1293 O O . ALA A 1 162 ? -9.126 7.299 -1.493 1.00 82.75 162 ALA A O 1
#

Organism: NCBI:txid2562239

Radius of gyration: 21.2 Å; chains: 1; bounding box: 56×49×58 Å

InterPro domains:
  IPR027417 P-loop containing nucleoside triphosphate hydrolase [G3DSA:3.40.50.300] (51-160)
  IPR027417 P-loop containing nucleoside triphosphate hydrolase [SSF52540] (57-101)

Foldseek 3Di:
DDDDDQPDDDDDDDDDDDDDDDDDDDDDDDDDDDDDPPCDPVVVVVVVVVVVVVLCCQLPSNNDQAEDEAEDDPPPCVVVVQVVQVVPFQEQEEECLVVLVVVLVVVVVVVVVLVVVVVVDPPCPVSVPPDPDVSVSVSVSSVSVCVSSVGDPSRSYYYYYD

Sequence (162 aa):
VAHERPCGKILESEGEWPMVRWYFCLLLWRAASEDDESLSDVALLQQSLGLQRTRDSLCQRESCTPAVFIVTSGRTGSTTLMHMLNLIPGYDIKGENLNLASDIYDMHQERESDWKTYKSSTLYAWHHSNARNDSEIDCSMRMMVMAELNPDPNARVVGFRA

Secondary structure (DSSP, 8-state):
------S--------------------------S--S---HHHHHHHHHHHHHHHHHHH-TT----EEEE---TTSSHHHHHHHHHTSTTEEEE--GGGHHHHHHHHHHHHHHHHHHHHH-S-TTTS--TT--HHHHHHHHHHHHHHHH---TT-SEEEEE-

pLDDT: mean 71.86, std 22.22, range [24.86, 96.75]